Protein AF-A0A932XI19-F1 (afdb_monomer)

Solvent-accessible surface area (backbone atoms only — not comparable to full-atom values): 8420 Å² total; per-residue (Å²): 122,68,70,65,55,53,50,51,47,60,56,33,27,26,59,61,47,58,78,36,28,78,86,56,63,55,48,71,70,50,45,53,55,28,50,53,40,31,51,52,32,48,51,44,35,54,52,18,51,50,50,27,51,55,27,52,51,51,40,52,56,43,65,70,39,98,74,53,57,63,69,58,46,51,51,34,51,49,52,26,50,51,27,50,49,53,26,52,49,39,46,51,50,32,11,55,53,35,53,67,68,45,52,74,68,45,46,52,56,45,50,51,50,42,53,55,52,49,54,60,70,68,48,73,78,74,73,70,86,78,70,101,74,85,82,90,76,81,90,77,86,84,80,89,80,88,88,133

Radius of gyration: 27.94 Å; Cα contacts (8 Å, |Δi|>4): 100; chains: 1; bounding box: 64×66×66 Å

pLDDT: mean 85.01, std 17.96, range [41.88, 98.62]

Secondary structure (DSSP, 8-state):
-HHHHHHHHHHT-HHHHHTTHHHHT--HHHHHHHHHHHHHHHHHHHHHHHHHHHHHHHHHHHHTSSS--HHHHHHHHHHHHHHHHHHHHHHHHHHHHHHHHS-HHHHHHHHHHHHHHHHHHHS-------------------------

Mean predicted aligned error: 10.81 Å

Foldseek 3Di:
DVVLVVLLLVLLQLVNCLVCCVVLVPDPVLNVLSVVLNVQLVVLLVQLVVLLVVLVVVLVVQVPDPDRDPVSNVVSVVSNVVSVVSSVVSSSVSSVVSCVSGDPVSNVVSNVVSVVVVVVVPPPPPDDDPDPDDDDDDDDDDDDDDDD

Sequence (148 aa):
MGDMAMAQVAVFQPARLIDRREVLALTPDQVSRLEALAQEARQARERADTTARTQNQRLRELWNAPTPDVAQLRSLAQAAMQARQAAALASLEAAAKAKAILTPEQRGRVAGWADAARMRMQQPMRPGRPGMRRGPGMGRMPRMRPGL

Nearest PDB structures (foldseek):
  2y39-assembly1_A  TM=6.942E-01  e=1.676E-01  Cupriavidus metallidurans CH34
  2y3b-assembly1_A-2  TM=6.914E-01  e=2.960E-01  Cupriavidus metallidurans CH34
  4wwf-assembly1_A-3  TM=7.039E-01  e=2.960E-01  Cupriavidus metallidurans CH34
  2y3d-assembly1_A  TM=5.822E-01  e=1.957E-01  Cupriavidus metallidurans CH34

Structure (mmCIF, N/CA/C/O backbone):
data_AF-A0A932XI19-F1
#
_entry.id   AF-A0A932XI19-F1
#
loop_
_atom_site.group_PDB
_atom_site.id
_atom_site.type_symbol
_atom_site.label_atom_id
_atom_site.label_alt_id
_atom_site.label_comp_id
_atom_site.label_asym_id
_atom_site.label_entity_id
_atom_site.label_seq_id
_atom_site.pdbx_PDB_ins_code
_atom_site.Cartn_x
_atom_site.Cartn_y
_atom_site.Cartn_z
_atom_site.occupancy
_atom_site.B_iso_or_equiv
_atom_site.auth_seq_id
_atom_site.auth_comp_id
_atom_site.auth_asym_id
_atom_site.auth_atom_id
_atom_site.pdbx_PDB_model_num
ATOM 1 N N . MET A 1 1 ? -9.821 -19.418 -3.723 1.00 46.47 1 MET A N 1
ATOM 2 C CA . MET A 1 1 ? -9.508 -18.527 -4.870 1.00 46.47 1 MET A CA 1
ATOM 3 C C . MET A 1 1 ? -9.010 -17.130 -4.455 1.00 46.47 1 MET A C 1
ATOM 5 O O . MET A 1 1 ? -8.277 -16.543 -5.239 1.00 46.47 1 MET A O 1
ATOM 9 N N . GLY A 1 2 ? -9.315 -16.610 -3.251 1.00 53.38 2 GLY A N 1
ATOM 10 C CA . GLY A 1 2 ? -8.908 -15.257 -2.809 1.00 53.38 2 GLY A CA 1
ATOM 11 C C . GLY A 1 2 ? -7.401 -15.025 -2.592 1.00 53.38 2 GLY A C 1
ATOM 12 O O . GLY A 1 2 ? -6.882 -13.989 -3.006 1.00 53.38 2 GLY A O 1
ATOM 13 N N . ASP A 1 3 ? -6.662 -16.001 -2.052 1.00 59.94 3 ASP A N 1
ATOM 14 C CA . ASP A 1 3 ? -5.222 -15.835 -1.759 1.00 59.94 3 ASP A CA 1
ATOM 15 C C . ASP A 1 3 ? -4.363 -15.643 -3.021 1.00 59.94 3 ASP A C 1
ATOM 17 O O . ASP A 1 3 ? -3.340 -14.954 -3.015 1.00 59.94 3 ASP A O 1
ATOM 21 N N . MET A 1 4 ? -4.811 -16.200 -4.151 1.00 55.78 4 MET A N 1
ATOM 22 C CA . MET A 1 4 ? -4.098 -16.128 -5.429 1.00 55.78 4 MET A CA 1
ATOM 23 C C . MET A 1 4 ? -4.160 -14.746 -6.084 1.00 55.78 4 MET A C 1
ATOM 25 O O . MET A 1 4 ? -3.238 -14.386 -6.827 1.00 55.78 4 MET A O 1
ATOM 29 N N . ALA A 1 5 ? -5.234 -13.993 -5.834 1.00 63.72 5 ALA A N 1
ATOM 30 C CA . ALA A 1 5 ? -5.389 -12.624 -6.312 1.00 63.72 5 ALA A CA 1
ATOM 31 C C . ALA A 1 5 ? -4.497 -11.675 -5.502 1.00 63.72 5 ALA A C 1
ATOM 33 O O . ALA A 1 5 ? -3.764 -10.870 -6.074 1.00 63.72 5 ALA A O 1
ATOM 34 N N . MET A 1 6 ? -4.456 -11.854 -4.179 1.00 72.06 6 MET A N 1
ATOM 35 C CA . MET A 1 6 ? -3.638 -11.029 -3.286 1.00 72.06 6 MET A CA 1
ATOM 36 C C . MET A 1 6 ? -2.132 -11.231 -3.504 1.00 72.06 6 MET A C 1
ATOM 38 O O . MET A 1 6 ? -1.376 -10.260 -3.489 1.00 72.06 6 MET A O 1
ATOM 42 N N . ALA A 1 7 ? -1.689 -12.457 -3.801 1.00 71.06 7 ALA A N 1
ATOM 43 C CA . ALA A 1 7 ? -0.291 -12.722 -4.151 1.00 71.06 7 ALA A CA 1
ATOM 44 C C . ALA A 1 7 ? 0.150 -11.997 -5.440 1.00 71.06 7 ALA A C 1
ATOM 46 O O . ALA A 1 7 ? 1.275 -11.506 -5.519 1.00 71.06 7 ALA A O 1
ATOM 47 N N . GLN A 1 8 ? -0.739 -11.885 -6.435 1.00 75.12 8 GLN A N 1
ATOM 48 C CA . GLN A 1 8 ? -0.459 -11.118 -7.655 1.00 75.12 8 GLN A CA 1
ATOM 49 C C . GLN A 1 8 ? -0.428 -9.612 -7.389 1.00 75.12 8 GLN A C 1
ATOM 51 O O . GLN A 1 8 ? 0.451 -8.924 -7.891 1.00 75.12 8 GLN A O 1
ATOM 56 N N . VAL A 1 9 ? -1.330 -9.090 -6.559 1.00 84.25 9 VAL A N 1
ATOM 57 C CA . VAL A 1 9 ? -1.312 -7.672 -6.159 1.00 84.25 9 VAL A CA 1
ATOM 58 C C . VAL A 1 9 ? -0.009 -7.318 -5.433 1.00 84.25 9 VAL A C 1
ATOM 60 O O . VAL A 1 9 ? 0.550 -6.242 -5.641 1.00 84.25 9 VAL A O 1
ATOM 63 N N . ALA A 1 10 ? 0.520 -8.235 -4.619 1.00 87.00 10 ALA A N 1
ATOM 64 C CA . ALA A 1 10 ? 1.736 -8.007 -3.846 1.00 87.00 10 ALA A CA 1
ATOM 65 C C . ALA A 1 10 ? 2.994 -7.810 -4.713 1.00 87.00 10 ALA A C 1
ATOM 67 O O . ALA A 1 10 ? 3.858 -7.015 -4.340 1.00 87.00 10 ALA A O 1
ATOM 68 N N . VAL A 1 11 ? 3.119 -8.496 -5.857 1.00 91.94 11 VAL A N 1
ATOM 69 C CA . VAL A 1 11 ? 4.313 -8.370 -6.721 1.00 91.94 11 VAL A CA 1
ATOM 70 C C . VAL A 1 11 ? 4.346 -7.068 -7.523 1.00 91.94 11 VAL A C 1
ATOM 72 O O . VAL A 1 11 ? 5.426 -6.626 -7.901 1.00 91.94 11 VAL A O 1
ATOM 75 N N . PHE A 1 12 ? 3.193 -6.424 -7.724 1.00 96.12 12 PHE A N 1
ATOM 76 C CA . PHE A 1 12 ? 3.078 -5.133 -8.412 1.00 96.12 12 PHE A CA 1
ATOM 77 C C . PHE A 1 12 ? 3.101 -3.926 -7.461 1.00 96.12 12 PHE A C 1
ATOM 79 O O . PHE A 1 12 ? 2.846 -2.807 -7.895 1.00 96.12 12 PHE A O 1
ATOM 86 N N . GLN A 1 13 ? 3.406 -4.113 -6.173 1.00 96.56 13 GLN A N 1
ATOM 87 C CA . GLN A 1 13 ? 3.523 -2.986 -5.243 1.00 96.56 13 GLN A CA 1
ATOM 88 C C . GLN A 1 13 ? 4.639 -2.018 -5.689 1.00 96.56 13 GLN A C 1
ATOM 90 O O . GLN A 1 13 ? 5.755 -2.489 -5.931 1.00 96.56 13 GLN A O 1
ATOM 95 N N . PRO A 1 14 ? 4.393 -0.690 -5.745 1.00 97.38 14 PRO A N 1
ATOM 96 C CA . PRO A 1 14 ? 5.335 0.269 -6.330 1.00 97.38 14 PRO A CA 1
ATOM 97 C C . PRO A 1 14 ? 6.749 0.191 -5.738 1.00 97.38 14 PRO A C 1
ATOM 99 O O . PRO A 1 14 ? 7.719 0.076 -6.481 1.00 97.38 14 PRO A O 1
ATOM 102 N N . ALA A 1 15 ? 6.862 0.134 -4.405 1.00 96.38 15 ALA A N 1
ATOM 103 C CA . ALA A 1 15 ? 8.146 0.006 -3.707 1.00 96.38 15 ALA A CA 1
ATOM 104 C C . ALA A 1 15 ? 8.949 -1.226 -4.164 1.00 96.38 15 ALA A C 1
ATOM 106 O O . ALA A 1 15 ? 10.142 -1.132 -4.429 1.00 96.38 15 ALA A O 1
ATOM 107 N N . ARG A 1 16 ? 8.283 -2.372 -4.358 1.00 95.56 16 ARG A N 1
ATOM 108 C CA . ARG A 1 16 ? 8.956 -3.605 -4.799 1.00 95.56 16 ARG A CA 1
ATOM 109 C C . ARG A 1 16 ? 9.448 -3.515 -6.239 1.00 95.56 16 ARG A C 1
ATOM 111 O O . ARG A 1 16 ? 10.439 -4.154 -6.576 1.00 95.56 16 ARG A O 1
ATOM 118 N N . LEU A 1 17 ? 8.744 -2.776 -7.096 1.00 97.75 17 LEU A N 1
ATOM 119 C CA . LEU A 1 17 ? 9.171 -2.554 -8.477 1.00 97.75 17 LEU A CA 1
ATOM 120 C C . LEU A 1 17 ? 10.401 -1.643 -8.519 1.00 97.75 17 LEU A C 1
ATOM 122 O O . LEU A 1 17 ? 11.340 -1.945 -9.251 1.00 97.75 17 LEU A O 1
ATOM 126 N N . ILE A 1 18 ? 10.429 -0.596 -7.685 1.00 97.94 18 ILE A N 1
ATOM 127 C CA . ILE A 1 18 ? 11.586 0.301 -7.529 1.00 97.94 18 ILE A CA 1
ATOM 128 C C . ILE A 1 18 ? 12.818 -0.480 -7.057 1.00 97.94 18 ILE A C 1
ATOM 130 O O . ILE A 1 18 ? 13.886 -0.346 -7.653 1.00 97.94 18 ILE A O 1
ATOM 134 N N . ASP A 1 19 ? 12.667 -1.373 -6.073 1.00 96.88 19 ASP A N 1
ATOM 135 C CA . ASP A 1 19 ? 13.754 -2.248 -5.596 1.00 96.88 19 ASP A CA 1
ATOM 136 C C . ASP A 1 19 ? 14.323 -3.158 -6.701 1.00 96.88 19 ASP A C 1
ATOM 138 O O . ASP A 1 19 ? 15.423 -3.700 -6.586 1.00 96.88 19 ASP A O 1
ATOM 142 N N . ARG A 1 20 ? 13.561 -3.364 -7.782 1.00 96.44 20 ARG A N 1
ATOM 143 C CA . ARG A 1 20 ? 13.922 -4.193 -8.938 1.00 96.44 20 ARG A CA 1
ATOM 144 C C . ARG A 1 20 ? 14.152 -3.373 -10.203 1.00 96.44 20 ARG A C 1
ATOM 146 O O . ARG A 1 20 ? 14.151 -3.953 -11.289 1.00 96.44 20 ARG A O 1
ATOM 153 N N . ARG A 1 21 ? 14.382 -2.062 -10.077 1.00 96.75 21 ARG A N 1
ATOM 154 C CA . ARG A 1 21 ? 14.507 -1.143 -11.217 1.00 96.75 21 ARG A CA 1
ATOM 155 C C . ARG A 1 21 ? 15.521 -1.592 -12.265 1.00 96.75 21 ARG A C 1
ATOM 157 O O . ARG A 1 21 ? 15.196 -1.559 -13.444 1.00 96.75 21 ARG A O 1
ATOM 164 N N . GLU A 1 22 ? 16.674 -2.108 -11.842 1.00 96.81 22 GLU A N 1
ATOM 165 C CA . GLU A 1 22 ? 17.731 -2.549 -12.762 1.00 96.81 22 GLU A CA 1
ATOM 166 C C . GLU A 1 22 ? 17.305 -3.804 -13.536 1.00 96.81 22 GLU A C 1
ATOM 168 O O . GLU A 1 22 ? 17.450 -3.891 -14.750 1.00 96.81 22 GLU A O 1
ATOM 173 N N . VAL A 1 23 ? 16.683 -4.765 -12.843 1.00 95.69 23 VAL A N 1
ATOM 174 C CA . VAL A 1 23 ? 16.193 -6.023 -13.440 1.00 95.69 23 VAL A CA 1
ATOM 175 C C . VAL A 1 23 ? 15.025 -5.773 -14.396 1.00 95.69 23 VAL A C 1
ATOM 177 O O . VAL A 1 23 ? 14.842 -6.490 -15.381 1.00 95.69 23 VAL A O 1
ATOM 180 N N . LEU A 1 24 ? 14.204 -4.771 -14.096 1.00 97.19 24 LEU A N 1
ATOM 181 C CA . LEU A 1 24 ? 13.082 -4.365 -14.932 1.00 97.19 24 LEU A CA 1
ATOM 182 C C . LEU A 1 24 ? 13.481 -3.360 -16.019 1.00 97.19 24 LEU A C 1
ATOM 184 O O . LEU A 1 24 ? 12.647 -3.082 -16.883 1.00 97.19 24 LEU A O 1
ATOM 188 N N . ALA A 1 25 ? 14.720 -2.858 -15.991 1.00 97.75 25 ALA A N 1
ATOM 189 C CA . ALA A 1 25 ? 15.183 -1.737 -16.803 1.00 97.75 25 ALA A CA 1
ATOM 190 C C . ALA A 1 25 ? 14.161 -0.584 -16.787 1.00 97.75 25 ALA A C 1
ATOM 192 O O . ALA A 1 25 ? 13.684 -0.145 -17.833 1.00 97.75 25 ALA A O 1
ATOM 193 N N . LEU A 1 26 ? 13.738 -0.173 -15.584 1.00 98.19 26 LEU A N 1
ATOM 194 C CA . LEU A 1 26 ? 12.779 0.921 -15.433 1.00 98.19 26 LEU A CA 1
ATOM 195 C C . LEU A 1 26 ? 13.408 2.224 -15.916 1.00 98.19 26 LEU A C 1
ATOM 197 O O . LEU A 1 26 ? 14.536 2.549 -15.548 1.00 98.19 26 LEU A O 1
ATOM 201 N N . THR A 1 27 ? 12.661 2.991 -16.703 1.00 98.50 27 THR A N 1
ATOM 202 C CA . THR A 1 27 ? 13.106 4.330 -17.094 1.00 98.50 27 THR A CA 1
ATOM 203 C C . THR A 1 27 ? 13.054 5.285 -15.893 1.00 98.50 27 THR A C 1
ATOM 205 O O . THR A 1 27 ? 12.272 5.051 -14.963 1.00 98.50 27 THR A O 1
ATOM 208 N N . PRO A 1 28 ? 13.819 6.392 -15.904 1.00 98.31 28 PRO A N 1
ATOM 209 C CA . PRO A 1 28 ? 13.732 7.412 -14.856 1.00 98.31 28 PRO A CA 1
ATOM 210 C C . PRO A 1 28 ? 12.298 7.915 -14.628 1.00 98.31 28 PRO A C 1
ATOM 212 O O . PRO A 1 28 ? 11.856 8.034 -13.486 1.00 98.31 28 PRO A O 1
ATOM 215 N N . ASP A 1 29 ? 11.529 8.101 -15.705 1.00 98.44 29 ASP A N 1
ATOM 216 C CA . ASP A 1 29 ? 10.121 8.505 -15.630 1.00 98.44 29 ASP A CA 1
ATOM 217 C C . ASP A 1 29 ? 9.242 7.449 -14.949 1.00 98.44 29 ASP A C 1
ATOM 219 O O . ASP A 1 29 ? 8.366 7.782 -14.147 1.00 98.44 29 ASP A O 1
ATOM 223 N N . GLN A 1 30 ? 9.462 6.163 -15.249 1.00 98.56 30 GLN A N 1
ATOM 224 C CA . GLN A 1 30 ? 8.749 5.076 -14.580 1.00 98.56 30 GLN A CA 1
ATOM 225 C C . GLN A 1 30 ? 9.087 5.045 -13.088 1.00 98.56 30 GLN A C 1
ATOM 227 O O . GLN A 1 30 ? 8.175 4.919 -12.273 1.00 98.56 30 GLN A O 1
ATOM 232 N N . VAL A 1 31 ? 10.366 5.195 -12.727 1.00 98.56 31 VAL A N 1
ATOM 233 C CA . VAL A 1 31 ? 10.809 5.243 -11.325 1.00 98.56 31 VAL A CA 1
ATOM 234 C C . VAL A 1 31 ? 10.144 6.405 -10.590 1.00 98.56 31 VAL A C 1
ATOM 236 O O . VAL A 1 31 ? 9.505 6.167 -9.570 1.00 98.56 31 VAL A O 1
ATOM 239 N N . SER A 1 32 ? 10.181 7.619 -11.143 1.00 98.56 32 SER A N 1
ATOM 240 C CA . SER A 1 32 ? 9.571 8.802 -10.520 1.00 98.56 32 SER A CA 1
ATOM 241 C C . SER A 1 32 ? 8.068 8.622 -10.259 1.00 98.56 32 SER A C 1
ATOM 243 O O . SER A 1 32 ? 7.573 8.892 -9.162 1.00 98.56 32 SER A O 1
ATOM 245 N N . ARG A 1 33 ? 7.321 8.080 -11.232 1.00 98.62 33 ARG A N 1
ATOM 246 C CA . ARG A 1 33 ? 5.883 7.801 -11.059 1.00 98.62 33 ARG A CA 1
ATOM 247 C C . ARG A 1 33 ? 5.624 6.710 -10.020 1.00 98.62 33 ARG A C 1
ATOM 249 O O . ARG A 1 33 ? 4.660 6.801 -9.262 1.00 98.62 33 ARG A O 1
ATOM 256 N N . LEU A 1 34 ? 6.463 5.676 -9.975 1.00 98.56 34 LEU A N 1
ATOM 257 C CA . LEU A 1 34 ? 6.351 4.612 -8.977 1.00 98.56 34 LEU A CA 1
ATOM 258 C C . LEU A 1 34 ? 6.680 5.119 -7.568 1.00 98.56 34 LEU A C 1
ATOM 260 O O . LEU A 1 34 ? 6.026 4.691 -6.620 1.00 98.56 34 LEU A O 1
ATOM 264 N N . GLU A 1 35 ? 7.643 6.029 -7.417 1.00 98.50 35 GLU A N 1
ATOM 265 C CA . GLU A 1 35 ? 7.984 6.652 -6.132 1.00 98.50 35 GLU A CA 1
ATOM 266 C C . GLU A 1 35 ? 6.822 7.487 -5.594 1.00 98.50 35 GLU A C 1
ATOM 268 O O . GLU A 1 35 ? 6.469 7.355 -4.420 1.00 98.50 35 GLU A O 1
ATOM 273 N N . ALA A 1 36 ? 6.162 8.265 -6.458 1.00 98.31 36 ALA A N 1
ATOM 274 C CA . ALA A 1 36 ? 4.955 9.002 -6.092 1.00 98.31 36 ALA A CA 1
ATOM 275 C C . ALA A 1 36 ? 3.848 8.058 -5.584 1.00 98.31 36 ALA A C 1
ATOM 277 O O . ALA A 1 36 ? 3.320 8.255 -4.488 1.00 98.31 36 ALA A O 1
ATOM 278 N N . LEU A 1 37 ? 3.568 6.968 -6.312 1.00 98.19 37 LEU A N 1
ATOM 279 C CA . LEU A 1 37 ? 2.588 5.960 -5.882 1.00 98.19 37 LEU A CA 1
ATOM 280 C C . LEU A 1 37 ? 2.989 5.264 -4.574 1.00 98.19 37 LEU A C 1
ATOM 282 O O . LEU A 1 37 ? 2.134 4.991 -3.729 1.00 98.19 37 LEU A O 1
ATOM 286 N N . ALA A 1 38 ? 4.278 4.958 -4.392 1.00 97.56 38 ALA A N 1
ATOM 287 C CA . ALA A 1 38 ? 4.787 4.358 -3.161 1.00 97.56 38 ALA A CA 1
ATOM 288 C C . ALA A 1 38 ? 4.563 5.291 -1.967 1.00 97.56 38 ALA A C 1
ATOM 290 O O . ALA A 1 38 ? 4.125 4.843 -0.905 1.00 97.56 38 ALA A O 1
ATOM 291 N N . GLN A 1 39 ? 4.834 6.583 -2.151 1.00 97.94 39 GLN A N 1
ATOM 292 C CA . GLN A 1 39 ? 4.690 7.588 -1.110 1.00 97.94 39 GLN A CA 1
ATOM 293 C C . GLN A 1 39 ? 3.220 7.834 -0.752 1.00 97.94 39 GLN A C 1
ATOM 295 O O . GLN A 1 39 ? 2.891 7.899 0.432 1.00 97.94 39 GLN A O 1
ATOM 300 N N . GLU A 1 40 ? 2.320 7.896 -1.734 1.00 95.50 40 GLU A N 1
ATOM 301 C CA . GLU A 1 40 ? 0.872 7.988 -1.496 1.00 95.50 40 GLU A CA 1
ATOM 302 C C . GLU A 1 40 ? 0.348 6.784 -0.700 1.00 95.50 40 GLU A C 1
ATOM 304 O O . GLU A 1 40 ? -0.307 6.948 0.335 1.00 95.50 40 GLU A O 1
ATOM 309 N N . ALA A 1 41 ? 0.688 5.563 -1.130 1.00 95.06 41 ALA A N 1
ATOM 310 C CA . ALA A 1 41 ? 0.278 4.339 -0.443 1.00 95.06 41 ALA A CA 1
ATOM 311 C C . ALA A 1 41 ? 0.846 4.264 0.984 1.00 95.06 41 ALA A C 1
ATOM 313 O O . ALA A 1 41 ? 0.155 3.847 1.919 1.00 95.06 41 ALA A O 1
ATOM 314 N N . ARG A 1 42 ? 2.095 4.708 1.170 1.00 96.19 42 ARG A N 1
ATOM 315 C CA . ARG A 1 42 ? 2.736 4.800 2.482 1.00 96.19 42 ARG A CA 1
ATOM 316 C C . ARG A 1 42 ? 1.994 5.771 3.398 1.00 96.19 42 ARG A C 1
ATOM 318 O O . ARG A 1 42 ? 1.670 5.391 4.519 1.00 96.19 42 ARG A O 1
ATOM 325 N N . GLN A 1 43 ? 1.672 6.973 2.925 1.00 96.81 43 GLN A N 1
ATOM 326 C CA . GLN A 1 43 ? 0.920 7.954 3.713 1.00 96.81 43 GLN A CA 1
ATOM 327 C C . GLN A 1 43 ? -0.471 7.438 4.095 1.00 96.81 43 GLN A C 1
ATOM 329 O O . GLN A 1 43 ? -0.896 7.605 5.238 1.00 96.81 43 GLN A O 1
ATOM 334 N N . ALA A 1 44 ? -1.177 6.777 3.172 1.00 94.94 44 ALA A N 1
ATOM 335 C CA . ALA A 1 44 ? -2.474 6.169 3.464 1.00 94.94 44 ALA A CA 1
ATOM 336 C C . ALA A 1 44 ? -2.364 5.110 4.574 1.00 94.94 44 ALA A C 1
ATOM 338 O O . ALA A 1 44 ? -3.174 5.092 5.504 1.00 94.94 44 ALA A O 1
ATOM 339 N N . ARG A 1 45 ? -1.321 4.273 4.522 1.00 94.88 45 ARG A N 1
ATOM 340 C CA . ARG A 1 45 ? -1.043 3.275 5.558 1.00 94.88 45 ARG A CA 1
ATOM 341 C C . ARG A 1 45 ? -0.680 3.907 6.901 1.00 94.88 45 ARG A C 1
ATOM 343 O O . ARG A 1 45 ? -1.221 3.489 7.915 1.00 94.88 45 ARG A O 1
ATOM 350 N N . GLU A 1 46 ? 0.183 4.919 6.926 1.00 97.06 46 GLU A N 1
ATOM 351 C CA . GLU A 1 46 ? 0.583 5.611 8.161 1.00 97.06 46 GLU A CA 1
ATOM 352 C C . GLU A 1 46 ? -0.612 6.291 8.850 1.00 97.06 46 GLU A C 1
ATOM 354 O O . GLU A 1 46 ? -0.764 6.197 10.074 1.00 97.06 46 GLU A O 1
ATOM 359 N N . ARG A 1 47 ? -1.513 6.906 8.069 1.00 95.75 47 ARG A N 1
ATOM 360 C CA . ARG A 1 47 ? -2.777 7.467 8.577 1.00 95.75 47 ARG A CA 1
ATOM 361 C C . ARG A 1 47 ? -3.660 6.373 9.169 1.00 95.75 47 ARG A C 1
ATOM 363 O O . ARG A 1 47 ? -4.113 6.506 10.303 1.00 95.75 47 ARG A O 1
ATOM 370 N N . ALA A 1 48 ? -3.856 5.276 8.440 1.00 95.38 48 ALA A N 1
ATOM 371 C CA . ALA A 1 48 ? -4.658 4.154 8.909 1.00 95.38 48 ALA A CA 1
ATOM 372 C C . ALA A 1 48 ? -4.092 3.502 10.177 1.00 95.38 48 ALA A C 1
ATOM 374 O O . ALA A 1 48 ? -4.852 3.198 11.096 1.00 95.38 48 ALA A O 1
ATOM 375 N N . ASP A 1 49 ? -2.773 3.316 10.251 1.00 95.06 49 ASP A N 1
ATOM 376 C CA . ASP A 1 49 ? -2.091 2.757 11.417 1.00 95.06 49 ASP A CA 1
ATOM 377 C C . ASP A 1 49 ? -2.245 3.678 12.630 1.00 95.06 49 ASP A C 1
ATOM 379 O O . ASP A 1 49 ? -2.538 3.202 13.727 1.00 95.06 49 ASP A O 1
ATOM 383 N N . THR A 1 50 ? -2.114 4.992 12.435 1.00 96.69 50 THR A N 1
ATOM 384 C CA . THR A 1 50 ? -2.353 5.989 13.487 1.00 96.69 50 THR A CA 1
ATOM 385 C C . THR A 1 50 ? -3.787 5.907 13.997 1.00 96.69 50 THR A C 1
ATOM 387 O O . THR A 1 50 ? -4.001 5.698 15.191 1.00 96.69 50 THR A O 1
ATOM 390 N N . THR A 1 51 ? -4.775 5.973 13.098 1.00 94.06 51 THR A N 1
ATOM 391 C CA . THR A 1 51 ? -6.190 5.863 13.468 1.00 94.06 51 THR A CA 1
ATOM 392 C C . THR A 1 51 ? -6.471 4.548 14.187 1.00 94.06 51 THR A C 1
ATOM 394 O O . THR A 1 51 ? -7.038 4.556 15.277 1.00 94.06 51 THR A O 1
ATOM 397 N N . ALA A 1 52 ? -6.036 3.414 13.637 1.00 92.56 52 ALA A N 1
ATOM 398 C CA . ALA A 1 52 ? -6.272 2.108 14.236 1.00 92.56 52 ALA A CA 1
ATOM 399 C C . ALA A 1 52 ? -5.619 1.984 15.620 1.00 92.56 52 ALA A C 1
ATOM 401 O O . ALA A 1 52 ? -6.227 1.401 16.515 1.00 92.56 52 ALA A O 1
ATOM 402 N N . ARG A 1 53 ? -4.413 2.526 15.835 1.00 94.69 53 ARG A N 1
ATOM 403 C CA . ARG A 1 53 ? -3.771 2.553 17.162 1.00 94.69 53 ARG A CA 1
ATOM 404 C C . ARG A 1 53 ? -4.601 3.354 18.161 1.00 94.69 53 ARG A C 1
ATOM 406 O O . ARG A 1 53 ? -4.918 2.819 19.220 1.00 94.69 53 ARG A O 1
ATOM 413 N N . THR A 1 54 ? -5.014 4.570 17.801 1.00 96.19 54 THR A N 1
ATOM 414 C CA . THR A 1 54 ? -5.849 5.424 18.660 1.00 96.19 54 THR A CA 1
ATOM 415 C C . THR A 1 54 ? -7.172 4.750 19.016 1.00 96.19 54 THR A C 1
ATOM 417 O O . THR A 1 54 ? -7.534 4.696 20.190 1.00 96.19 54 THR A O 1
ATOM 420 N N . GLN A 1 55 ? -7.883 4.186 18.035 1.00 94.69 55 GLN A N 1
ATOM 421 C CA . GLN A 1 55 ? -9.162 3.527 18.307 1.00 94.69 55 GLN A CA 1
ATOM 422 C C . GLN A 1 55 ? -8.989 2.247 19.134 1.00 94.69 55 GLN A C 1
ATOM 424 O O . GLN A 1 55 ? -9.779 1.996 20.036 1.00 94.69 55 GLN A O 1
ATOM 429 N N . ASN A 1 56 ? -7.933 1.460 18.893 1.00 93.00 56 ASN A N 1
ATOM 430 C CA . ASN A 1 56 ? -7.648 0.266 19.695 1.00 93.00 56 ASN A CA 1
ATOM 431 C C . ASN A 1 56 ? -7.273 0.600 21.141 1.00 93.00 56 ASN A C 1
ATOM 433 O O . ASN A 1 56 ? -7.605 -0.165 22.042 1.00 93.00 56 ASN A O 1
ATOM 437 N N . GLN A 1 57 ? -6.592 1.721 21.377 1.00 96.44 57 GLN A N 1
ATOM 438 C CA . GLN A 1 57 ? -6.325 2.185 22.734 1.00 96.44 57 GLN A CA 1
ATOM 439 C C . GLN A 1 57 ? -7.633 2.528 23.461 1.00 96.44 57 GLN A C 1
ATOM 441 O O . GLN A 1 57 ? -7.882 1.990 24.536 1.00 96.44 57 GLN A O 1
ATOM 446 N N . ARG A 1 58 ? -8.515 3.310 22.828 1.00 95.69 58 ARG A N 1
ATOM 447 C CA . ARG A 1 58 ? -9.834 3.652 23.387 1.00 95.69 58 ARG A CA 1
ATOM 448 C C . ARG A 1 58 ? -10.724 2.428 23.602 1.00 95.69 58 ARG A C 1
ATOM 450 O O . ARG A 1 58 ? -11.426 2.347 24.601 1.00 95.69 58 ARG A O 1
ATOM 457 N N . LEU A 1 59 ? -10.666 1.447 22.697 1.00 95.94 59 LEU A N 1
ATOM 458 C CA . LEU A 1 59 ? -11.357 0.165 22.864 1.00 95.94 59 LEU A CA 1
ATOM 459 C C . LEU A 1 59 ? -10.907 -0.550 24.138 1.00 95.94 59 LEU A C 1
ATOM 461 O O . LEU A 1 59 ? -11.749 -1.050 24.874 1.00 95.94 59 LEU A O 1
ATOM 465 N N . ARG A 1 60 ? -9.595 -0.592 24.405 1.00 95.31 60 ARG A N 1
ATOM 466 C CA . ARG A 1 60 ? -9.049 -1.217 25.620 1.00 95.31 60 ARG A CA 1
ATOM 467 C C . ARG A 1 60 ? -9.491 -0.479 26.879 1.00 95.31 60 ARG A C 1
ATOM 469 O O . ARG A 1 60 ? -9.863 -1.127 27.847 1.00 95.31 60 ARG A O 1
ATOM 476 N N . GLU A 1 61 ? -9.463 0.851 26.860 1.00 95.56 61 GLU A N 1
ATOM 477 C CA . GLU A 1 61 ? -9.923 1.683 27.980 1.00 95.56 61 GLU A CA 1
ATOM 478 C C . GLU A 1 61 ? -11.400 1.418 28.293 1.00 95.56 61 GLU A C 1
ATOM 480 O O . GLU A 1 61 ? -11.748 1.123 29.434 1.00 95.56 61 GLU A O 1
ATOM 485 N N . LEU A 1 62 ? -12.254 1.430 27.267 1.00 96.31 62 LEU A N 1
ATOM 486 C CA . LEU A 1 62 ? -13.690 1.222 27.421 1.00 96.31 62 LEU A CA 1
ATOM 487 C C . LEU A 1 62 ? -14.047 -0.212 27.829 1.00 96.31 62 LEU A C 1
ATOM 489 O O . LEU A 1 62 ? -14.968 -0.424 28.612 1.00 96.31 62 LEU A O 1
ATOM 493 N N . TRP A 1 63 ? -13.307 -1.196 27.318 1.00 95.88 63 TRP A N 1
ATOM 494 C CA . TRP A 1 63 ? -13.469 -2.599 27.692 1.00 95.88 63 TRP A CA 1
ATOM 495 C C . TRP A 1 63 ? -13.171 -2.850 29.175 1.00 95.88 63 TRP A C 1
ATOM 497 O O . TRP A 1 63 ? -13.816 -3.687 29.797 1.00 95.88 63 TRP A O 1
ATOM 507 N N . ASN A 1 64 ? -12.214 -2.114 29.745 1.00 96.56 64 ASN A N 1
ATOM 508 C CA . ASN A 1 64 ? -11.811 -2.252 31.145 1.00 96.56 64 ASN A CA 1
ATOM 509 C C . ASN A 1 64 ? -12.704 -1.464 32.121 1.00 96.56 64 ASN A C 1
ATOM 511 O O . ASN A 1 64 ? -12.460 -1.496 33.328 1.00 96.56 64 ASN A O 1
ATOM 515 N N . ALA A 1 65 ? -13.714 -0.739 31.631 1.00 96.12 65 ALA A N 1
ATOM 516 C CA . ALA A 1 65 ? -14.662 -0.040 32.488 1.00 96.12 65 ALA A CA 1
ATOM 517 C C . ALA A 1 65 ? -15.567 -1.039 33.245 1.00 96.12 65 ALA A C 1
ATOM 519 O O . ALA A 1 65 ? -15.918 -2.080 32.689 1.00 96.12 65 ALA A O 1
ATOM 520 N N . PRO A 1 66 ? -16.030 -0.720 34.474 1.00 96.56 66 PRO A N 1
ATOM 521 C CA . PRO A 1 66 ? -16.946 -1.585 35.230 1.00 96.56 66 PRO A CA 1
ATOM 522 C C . PRO A 1 66 ? -18.254 -1.902 34.493 1.00 96.56 66 PRO A C 1
ATOM 524 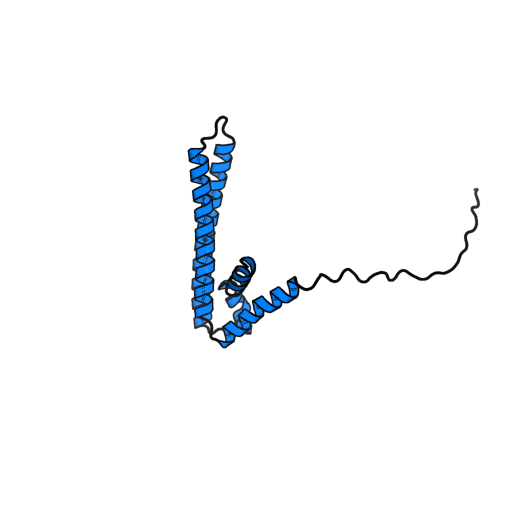O O . PRO A 1 66 ? -18.893 -2.921 34.743 1.00 96.56 66 PRO A O 1
ATOM 527 N N . THR A 1 67 ? -18.675 -1.017 33.591 1.00 96.75 67 THR A N 1
ATOM 528 C CA . THR A 1 67 ? -19.834 -1.218 32.718 1.00 96.75 67 THR A CA 1
ATOM 529 C C . THR A 1 67 ? -19.495 -0.677 31.328 1.00 96.75 67 THR A C 1
ATOM 531 O O . THR A 1 67 ? -19.635 0.524 31.092 1.00 96.75 67 THR A O 1
ATOM 534 N N . PRO A 1 68 ? -18.984 -1.520 30.415 1.00 95.44 68 PRO A N 1
ATOM 535 C CA . PRO A 1 68 ? -18.582 -1.076 29.085 1.00 95.44 68 PRO A CA 1
ATOM 536 C C . PRO A 1 68 ? -19.770 -0.570 28.257 1.00 95.44 68 PRO A C 1
ATOM 538 O O . PRO A 1 68 ? -20.789 -1.252 28.131 1.00 95.44 68 PRO A O 1
ATOM 541 N N . ASP A 1 69 ? -19.622 0.598 27.630 1.00 96.88 69 ASP A N 1
ATOM 542 C CA . ASP A 1 69 ? -20.604 1.112 26.670 1.00 96.88 69 ASP A CA 1
ATOM 543 C C . ASP A 1 69 ? -20.473 0.358 25.335 1.00 96.88 69 ASP A C 1
ATOM 545 O O . ASP A 1 69 ? -19.556 0.575 24.536 1.00 96.88 69 ASP A O 1
ATOM 549 N N . VAL A 1 70 ? -21.415 -0.548 25.073 1.00 96.12 70 VAL A N 1
ATOM 550 C CA . VAL A 1 70 ? -21.423 -1.390 23.867 1.00 96.12 70 VAL A CA 1
ATOM 551 C C . VAL A 1 70 ? -21.552 -0.565 22.579 1.00 96.12 70 VAL A C 1
ATOM 553 O O . VAL A 1 70 ? -20.978 -0.939 21.550 1.00 96.12 70 VAL A O 1
ATOM 556 N N . ALA A 1 71 ? -22.273 0.561 22.603 1.00 96.88 71 ALA A N 1
ATOM 557 C CA . ALA A 1 71 ? -22.445 1.405 21.423 1.00 96.88 71 ALA A CA 1
ATOM 558 C C . ALA A 1 71 ? -21.127 2.100 21.055 1.00 96.88 71 ALA A C 1
ATOM 560 O O . ALA A 1 71 ? -20.726 2.100 19.885 1.00 96.88 71 ALA A O 1
ATOM 561 N N . GLN A 1 72 ? -20.406 2.608 22.056 1.00 96.62 72 GLN A N 1
ATOM 562 C CA . GLN A 1 72 ? -19.079 3.185 21.851 1.00 96.62 72 GLN A CA 1
ATOM 563 C C . GLN A 1 72 ? -18.051 2.133 21.416 1.00 96.62 72 GLN A C 1
ATOM 565 O O . GLN A 1 72 ? -17.302 2.384 20.470 1.00 96.62 72 GLN A O 1
ATOM 570 N N . LEU A 1 73 ? -18.054 0.932 22.013 1.00 96.88 73 LEU A N 1
ATOM 571 C CA . LEU A 1 73 ? -17.183 -0.170 21.579 1.00 96.88 73 LEU A CA 1
ATOM 572 C C . LEU A 1 73 ? -17.386 -0.487 20.090 1.00 96.88 73 LEU A C 1
ATOM 574 O O . LEU A 1 73 ? -16.419 -0.589 19.333 1.00 96.88 73 LEU A O 1
ATOM 578 N N . ARG A 1 74 ? -18.644 -0.589 19.639 1.00 97.12 74 ARG A N 1
ATOM 579 C CA . ARG A 1 74 ? -18.961 -0.825 18.223 1.00 97.12 74 ARG A CA 1
ATOM 580 C C . ARG A 1 74 ? -18.414 0.289 17.329 1.00 97.12 74 ARG A C 1
ATOM 582 O O . ARG A 1 74 ? -17.791 -0.019 16.314 1.00 97.12 74 ARG A O 1
ATOM 589 N N . SER A 1 75 ? -18.629 1.550 17.699 1.00 96.81 75 SER A N 1
ATOM 590 C CA . SER A 1 75 ? -18.172 2.707 16.917 1.00 96.81 75 SER A CA 1
ATOM 591 C C . SER A 1 75 ? -16.646 2.723 16.751 1.00 96.81 75 SER A C 1
ATOM 593 O O . SER A 1 75 ? -16.132 2.805 15.632 1.00 96.81 75 SER A O 1
ATOM 595 N N . LEU A 1 76 ? -15.904 2.533 17.846 1.00 96.19 76 LEU A N 1
ATOM 596 C CA . LEU A 1 76 ? -14.438 2.501 17.826 1.00 96.19 76 LEU A CA 1
ATOM 597 C C . LEU A 1 76 ? -13.903 1.331 16.983 1.00 96.19 76 LEU A C 1
ATOM 599 O O . LEU A 1 76 ? -12.973 1.504 16.190 1.00 96.19 76 LEU A O 1
ATOM 603 N N . ALA A 1 77 ? -14.512 0.148 17.111 1.00 94.25 77 ALA A N 1
ATOM 604 C CA . ALA A 1 77 ? -14.146 -1.021 16.315 1.00 94.25 77 ALA A CA 1
ATOM 605 C C . ALA A 1 77 ? -14.394 -0.792 14.818 1.00 94.25 77 ALA A C 1
ATOM 607 O O . ALA A 1 77 ? -13.533 -1.110 13.995 1.00 94.25 77 ALA A O 1
ATOM 608 N N . GLN A 1 78 ? -15.532 -0.197 14.452 1.00 96.50 78 GLN A N 1
ATOM 609 C CA . GLN A 1 78 ? -15.845 0.145 13.063 1.00 96.50 78 GLN A CA 1
ATOM 610 C C . GLN A 1 78 ? -14.842 1.142 12.485 1.00 96.50 78 GLN A C 1
ATOM 612 O O . GLN A 1 78 ? -14.317 0.900 11.399 1.00 96.50 78 GLN A O 1
ATOM 617 N N . ALA A 1 79 ? -14.499 2.197 13.224 1.00 94.94 79 ALA A N 1
ATOM 618 C CA . ALA A 1 79 ? -13.500 3.170 12.790 1.00 94.94 79 ALA A CA 1
ATOM 619 C C . ALA A 1 79 ? -12.117 2.523 12.571 1.00 94.94 79 ALA A C 1
ATOM 621 O O . ALA A 1 79 ? -11.446 2.799 11.574 1.00 94.94 79 ALA A O 1
ATOM 622 N N . ALA A 1 80 ? -11.699 1.607 13.454 1.00 93.19 80 ALA A N 1
ATOM 623 C CA . ALA A 1 80 ? -10.450 0.863 13.285 1.00 93.19 80 ALA A CA 1
ATOM 624 C C . ALA A 1 80 ? -10.468 -0.045 12.039 1.00 93.19 80 ALA A C 1
ATOM 626 O O . ALA A 1 80 ? -9.474 -0.123 11.313 1.00 93.19 80 ALA A O 1
ATOM 627 N N . MET A 1 81 ? -11.588 -0.728 11.778 1.00 94.31 81 MET A N 1
ATOM 628 C CA . MET A 1 81 ? -11.755 -1.577 10.593 1.00 94.31 81 MET A CA 1
ATOM 629 C C . MET A 1 81 ? -11.763 -0.758 9.298 1.00 94.31 81 MET A C 1
ATOM 631 O O . MET A 1 81 ? -11.056 -1.114 8.356 1.00 94.31 81 MET A O 1
ATOM 635 N N . GLN A 1 82 ? -12.488 0.363 9.266 1.00 95.94 82 GLN A N 1
ATOM 636 C CA . GLN A 1 82 ? -12.547 1.266 8.113 1.00 95.94 82 GLN A CA 1
ATOM 637 C C . GLN A 1 82 ? -11.171 1.845 7.773 1.00 95.94 82 GLN A C 1
ATOM 639 O O . GLN A 1 82 ? -10.788 1.866 6.606 1.00 95.94 82 GLN A O 1
ATOM 644 N N . ALA A 1 83 ? -10.387 2.237 8.782 1.00 94.25 83 ALA A N 1
ATOM 645 C CA . ALA A 1 83 ? -9.020 2.707 8.575 1.00 94.25 83 ALA A CA 1
ATOM 646 C C . ALA A 1 83 ? -8.153 1.639 7.884 1.00 94.25 83 ALA A C 1
ATOM 648 O O . ALA A 1 83 ? -7.483 1.916 6.888 1.00 94.25 83 ALA A O 1
ATOM 649 N N . ARG A 1 84 ? -8.210 0.389 8.360 1.00 91.69 84 ARG A N 1
ATOM 650 C CA . ARG A 1 84 ? -7.474 -0.730 7.746 1.00 91.69 84 ARG A CA 1
ATOM 651 C C . ARG A 1 84 ? -7.950 -1.031 6.327 1.00 91.69 84 ARG A C 1
ATOM 653 O O . ARG A 1 84 ? -7.121 -1.285 5.455 1.00 91.69 84 ARG A O 1
ATOM 660 N N . GLN A 1 85 ? -9.259 -0.979 6.087 1.00 94.44 85 GLN A N 1
ATOM 661 C CA . GLN A 1 85 ? -9.833 -1.152 4.755 1.00 94.44 85 GLN A CA 1
ATOM 662 C C . GLN A 1 85 ? -9.337 -0.067 3.794 1.00 94.44 85 GLN A C 1
ATOM 664 O O . GLN A 1 85 ? -8.910 -0.394 2.690 1.00 94.44 85 GLN A O 1
ATO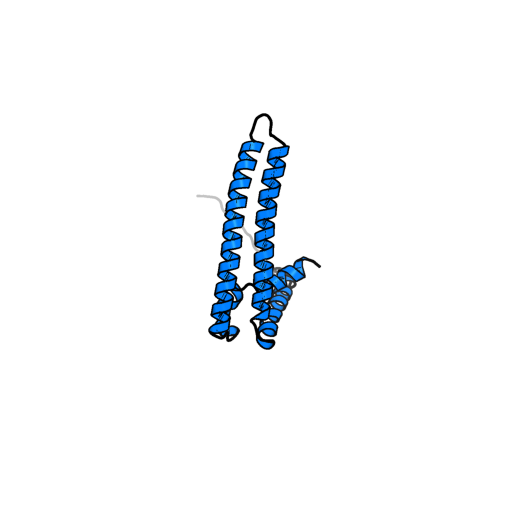M 669 N N . ALA A 1 86 ? -9.324 1.199 4.218 1.00 91.75 86 ALA A N 1
ATOM 670 C CA . ALA A 1 86 ? -8.823 2.305 3.406 1.00 91.75 86 ALA A CA 1
ATOM 671 C C . ALA A 1 86 ? -7.348 2.107 3.012 1.00 91.75 86 ALA A C 1
ATOM 673 O O . ALA A 1 86 ? -6.991 2.296 1.852 1.00 91.75 86 ALA A O 1
ATOM 674 N N . ALA A 1 87 ? -6.499 1.643 3.937 1.00 93.38 87 ALA A N 1
ATOM 675 C CA . ALA A 1 87 ? -5.107 1.317 3.618 1.00 93.38 87 ALA A CA 1
ATOM 676 C C . ALA A 1 87 ? -4.972 0.139 2.640 1.00 93.38 87 ALA A C 1
ATOM 678 O O . ALA A 1 87 ? -4.143 0.186 1.730 1.00 93.38 87 ALA A O 1
ATOM 679 N N . ALA A 1 88 ? -5.782 -0.911 2.804 1.00 92.56 88 ALA A N 1
ATOM 680 C CA . ALA A 1 88 ? -5.781 -2.051 1.890 1.00 92.56 88 ALA A CA 1
ATOM 681 C C . ALA A 1 88 ? -6.206 -1.639 0.469 1.00 92.56 88 ALA A C 1
ATOM 683 O O . ALA A 1 88 ? -5.563 -2.041 -0.501 1.00 92.56 88 ALA A O 1
ATOM 684 N N . LEU A 1 89 ? -7.235 -0.794 0.351 1.00 94.00 89 LEU A N 1
ATOM 685 C CA . LEU A 1 89 ? -7.686 -0.239 -0.926 1.00 94.00 89 LEU A CA 1
ATOM 686 C C . LEU A 1 89 ? -6.609 0.638 -1.571 1.00 94.00 89 LEU A C 1
ATOM 688 O O . LEU A 1 89 ? -6.275 0.414 -2.730 1.00 94.00 89 LEU A O 1
ATOM 692 N N . ALA A 1 90 ? -5.983 1.545 -0.816 1.00 94.38 90 ALA A N 1
ATOM 693 C CA . ALA A 1 90 ? -4.893 2.377 -1.330 1.00 94.38 90 ALA A CA 1
ATOM 694 C C . ALA A 1 90 ? -3.717 1.534 -1.858 1.00 94.38 90 ALA A C 1
ATOM 696 O O . ALA A 1 90 ? -3.156 1.825 -2.913 1.00 94.38 90 ALA A O 1
ATOM 697 N N . SER A 1 91 ? -3.365 0.446 -1.164 1.00 93.62 91 SER A N 1
ATOM 698 C CA . SER A 1 91 ? -2.321 -0.481 -1.618 1.00 93.62 91 SER A CA 1
ATOM 699 C C . SER A 1 91 ? -2.719 -1.255 -2.882 1.00 93.62 91 SER A C 1
ATOM 701 O O . SER A 1 91 ? -1.872 -1.489 -3.750 1.00 93.62 91 SER A O 1
ATOM 703 N N . LEU A 1 92 ? -3.993 -1.639 -3.015 1.00 95.19 92 LEU A N 1
ATOM 704 C CA . LEU A 1 92 ? -4.520 -2.289 -4.217 1.00 95.19 92 LEU A CA 1
ATOM 705 C C . LEU A 1 92 ? -4.506 -1.335 -5.419 1.00 95.19 92 LEU A C 1
ATOM 707 O O . LEU A 1 92 ? -4.025 -1.699 -6.493 1.00 95.19 92 LEU A O 1
ATOM 711 N N . GLU A 1 93 ? -4.987 -0.108 -5.231 1.00 96.38 93 GLU A N 1
ATOM 712 C CA . GLU A 1 93 ? -4.993 0.935 -6.258 1.00 96.38 93 GLU A CA 1
ATOM 713 C C . GLU A 1 93 ? -3.578 1.294 -6.708 1.00 96.38 93 GLU A C 1
ATOM 715 O O . GLU A 1 93 ? -3.315 1.384 -7.909 1.00 96.38 93 GLU A O 1
ATOM 720 N N . ALA A 1 94 ? -2.646 1.447 -5.763 1.00 97.00 94 ALA A N 1
ATOM 721 C CA . ALA A 1 94 ? -1.250 1.728 -6.070 1.00 97.00 94 ALA A CA 1
ATOM 722 C C . ALA A 1 94 ? -0.622 0.608 -6.911 1.00 97.00 94 ALA A C 1
ATOM 724 O O . ALA A 1 94 ? 0.057 0.896 -7.894 1.00 97.00 94 ALA A O 1
ATOM 725 N N . ALA A 1 95 ? -0.895 -0.662 -6.593 1.00 96.75 95 ALA A N 1
ATOM 726 C CA . ALA A 1 95 ? -0.428 -1.789 -7.400 1.00 96.75 95 ALA A CA 1
ATOM 727 C C . ALA A 1 95 ? -1.057 -1.820 -8.802 1.00 96.75 95 ALA A C 1
ATOM 729 O O . ALA A 1 95 ? -0.368 -2.108 -9.783 1.00 96.75 95 ALA A O 1
ATOM 730 N N . ALA A 1 96 ? -2.349 -1.503 -8.925 1.00 96.88 96 ALA A N 1
ATOM 731 C CA . ALA A 1 96 ? -3.023 -1.432 -10.219 1.00 96.88 96 ALA A CA 1
ATOM 732 C C . ALA A 1 96 ? -2.431 -0.320 -11.106 1.00 96.88 96 ALA A C 1
ATOM 734 O O . ALA A 1 96 ? -2.090 -0.570 -12.265 1.00 96.88 96 ALA A O 1
ATOM 735 N N . LYS A 1 97 ? -2.232 0.880 -10.545 1.00 98.25 97 LYS A N 1
ATOM 736 C CA . LYS A 1 97 ? -1.583 2.012 -11.226 1.00 98.25 97 LYS A CA 1
ATOM 737 C C . LYS A 1 97 ? -0.131 1.690 -11.591 1.00 98.25 97 LYS A C 1
ATOM 739 O O . LYS A 1 97 ? 0.286 1.932 -12.719 1.00 98.25 97 LYS A O 1
ATOM 744 N N . ALA A 1 98 ? 0.618 1.068 -10.683 1.00 98.06 98 ALA A N 1
ATOM 745 C CA . ALA A 1 98 ? 1.991 0.642 -10.933 1.00 98.06 98 ALA A CA 1
ATOM 746 C C . ALA A 1 98 ? 2.087 -0.375 -12.076 1.00 98.06 98 ALA A C 1
ATOM 748 O O . ALA A 1 98 ? 2.918 -0.225 -12.969 1.00 98.06 98 ALA A O 1
ATOM 749 N N . LYS A 1 99 ? 1.187 -1.365 -12.117 1.00 97.44 99 LYS A N 1
ATOM 750 C CA . LYS A 1 99 ? 1.096 -2.310 -13.238 1.00 97.44 99 LYS A CA 1
ATOM 751 C C . LYS A 1 99 ? 0.851 -1.596 -14.573 1.00 97.44 99 LYS A C 1
ATOM 753 O O . LYS A 1 99 ? 1.401 -2.029 -15.584 1.00 97.44 99 LYS A O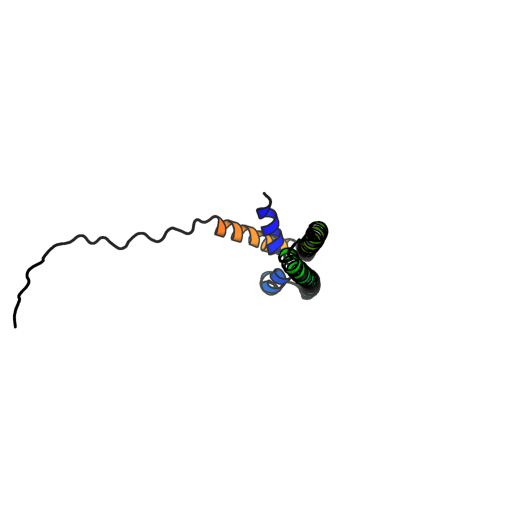 1
ATOM 758 N N . ALA A 1 100 ? 0.062 -0.521 -14.590 1.00 97.94 100 ALA A N 1
ATOM 759 C CA . ALA A 1 100 ? -0.213 0.258 -15.799 1.00 97.94 100 ALA A CA 1
ATOM 760 C C . ALA A 1 100 ? 0.990 1.090 -16.291 1.00 97.94 100 ALA A C 1
ATOM 762 O O . ALA A 1 100 ? 1.086 1.347 -17.487 1.00 97.94 100 ALA A O 1
ATOM 763 N N . ILE A 1 101 ? 1.920 1.467 -15.405 1.00 98.38 101 ILE A N 1
ATOM 764 C CA . ILE A 1 101 ? 3.160 2.192 -15.758 1.00 98.38 101 ILE A CA 1
ATOM 765 C C . ILE A 1 101 ? 4.155 1.296 -16.517 1.00 98.38 101 ILE A C 1
ATOM 767 O O . ILE A 1 101 ? 4.953 1.784 -17.319 1.00 98.38 101 ILE A O 1
ATOM 771 N N . LEU A 1 102 ? 4.127 -0.011 -16.257 1.00 98.06 102 LEU A N 1
ATOM 772 C CA . LEU A 1 102 ? 5.046 -0.977 -16.856 1.00 98.06 102 LEU A CA 1
ATOM 773 C C . LEU A 1 102 ? 4.686 -1.297 -18.313 1.00 98.06 102 LEU A C 1
ATOM 775 O O . LEU A 1 102 ? 3.507 -1.385 -18.664 1.00 98.06 102 LEU A O 1
ATOM 779 N N . THR A 1 103 ? 5.694 -1.587 -19.138 1.00 98.19 103 THR A N 1
ATOM 780 C CA . THR A 1 103 ? 5.492 -2.137 -20.490 1.00 98.19 103 THR A CA 1
ATOM 781 C C . THR A 1 103 ? 4.953 -3.577 -20.433 1.00 98.19 103 THR A C 1
ATOM 783 O O . THR A 1 103 ? 5.040 -4.230 -19.383 1.00 98.19 103 THR A O 1
ATOM 786 N N . PRO A 1 104 ? 4.397 -4.125 -21.533 1.00 97.62 104 PRO A N 1
ATOM 787 C CA . PRO A 1 104 ? 3.977 -5.527 -21.584 1.00 97.62 104 PRO A CA 1
ATOM 788 C C . PRO A 1 104 ? 5.079 -6.513 -21.164 1.00 97.62 104 PRO A C 1
ATOM 790 O O . PRO A 1 104 ? 4.815 -7.430 -20.386 1.00 97.62 104 PRO A O 1
ATOM 793 N N . GLU A 1 105 ? 6.317 -6.287 -21.600 1.00 96.62 105 GLU A N 1
ATOM 794 C CA . GLU A 1 105 ? 7.472 -7.143 -21.309 1.00 96.62 105 GLU A CA 1
ATOM 795 C C . GLU A 1 105 ? 7.831 -7.088 -19.822 1.00 96.62 105 GLU A C 1
ATOM 797 O O . GLU A 1 105 ? 8.033 -8.121 -19.180 1.00 96.62 105 GLU A O 1
ATOM 802 N N . GLN A 1 106 ? 7.857 -5.883 -19.242 1.00 97.69 106 GLN A N 1
ATOM 803 C CA . GLN A 1 106 ? 8.087 -5.691 -17.810 1.00 97.69 106 GLN A CA 1
ATOM 804 C C . GLN A 1 106 ? 6.991 -6.375 -16.981 1.00 97.69 106 GLN A C 1
ATOM 806 O O . GLN A 1 106 ? 7.301 -7.096 -16.031 1.00 97.69 106 GLN A O 1
ATOM 811 N N . ARG A 1 107 ? 5.713 -6.228 -17.368 1.00 96.56 107 ARG A N 1
ATOM 812 C CA . ARG A 1 107 ? 4.594 -6.922 -16.707 1.00 96.56 107 ARG A CA 1
ATOM 813 C C . ARG A 1 107 ? 4.741 -8.440 -16.768 1.00 96.56 107 ARG A C 1
ATOM 815 O O . ARG A 1 107 ? 4.462 -9.098 -15.768 1.00 96.56 107 ARG A O 1
ATOM 822 N N . GLY A 1 108 ? 5.194 -8.983 -17.899 1.00 94.19 108 GLY A N 1
ATOM 823 C CA . GLY A 1 108 ? 5.470 -10.413 -18.054 1.00 94.19 108 GLY A CA 1
ATOM 824 C C . GLY A 1 108 ? 6.527 -10.912 -17.065 1.00 94.19 108 GLY A C 1
ATOM 825 O O . GLY A 1 108 ? 6.309 -11.912 -16.381 1.00 94.19 108 GLY A O 1
ATOM 826 N N . ARG A 1 109 ? 7.632 -10.170 -16.900 1.00 94.62 109 ARG A N 1
ATOM 827 C CA . ARG A 1 109 ? 8.675 -10.504 -15.911 1.00 94.62 109 ARG A CA 1
ATOM 828 C C . ARG A 1 109 ? 8.136 -10.488 -14.479 1.00 94.62 109 ARG A C 1
ATOM 830 O O . ARG A 1 109 ? 8.382 -11.430 -13.728 1.00 94.62 109 ARG A O 1
ATOM 837 N N . VAL A 1 110 ? 7.372 -9.456 -14.112 1.00 94.19 110 VAL A N 1
ATOM 838 C CA . VAL A 1 110 ? 6.783 -9.336 -12.765 1.00 94.19 110 VAL A CA 1
ATOM 839 C C . VAL A 1 110 ? 5.747 -10.433 -12.496 1.00 94.19 110 VAL A C 1
ATOM 841 O O . VAL A 1 110 ? 5.680 -10.942 -11.380 1.00 94.19 110 VAL A O 1
ATOM 844 N N . ALA A 1 111 ? 4.965 -10.844 -13.498 1.00 88.94 111 ALA A N 1
ATOM 845 C CA . ALA A 1 111 ? 4.018 -11.952 -13.359 1.00 88.94 111 ALA A CA 1
ATOM 846 C C . ALA A 1 111 ? 4.735 -13.288 -13.086 1.00 88.94 111 ALA A C 1
ATOM 848 O O . ALA A 1 111 ? 4.353 -14.001 -12.157 1.00 88.94 111 ALA A O 1
ATOM 849 N N . GLY A 1 112 ? 5.846 -13.557 -13.788 1.00 87.38 112 GLY A N 1
ATOM 850 C CA . GLY A 1 112 ? 6.720 -14.706 -13.503 1.00 87.38 112 GLY A CA 1
ATOM 851 C C . GLY A 1 112 ? 7.269 -14.710 -12.066 1.00 87.38 112 GLY A C 1
ATOM 852 O O . GLY A 1 112 ? 7.428 -15.770 -11.464 1.00 87.38 112 GLY A O 1
ATOM 853 N N . TRP A 1 113 ? 7.442 -13.514 -11.488 1.00 87.81 113 TRP A N 1
ATOM 854 C CA . TRP A 1 113 ? 7.473 -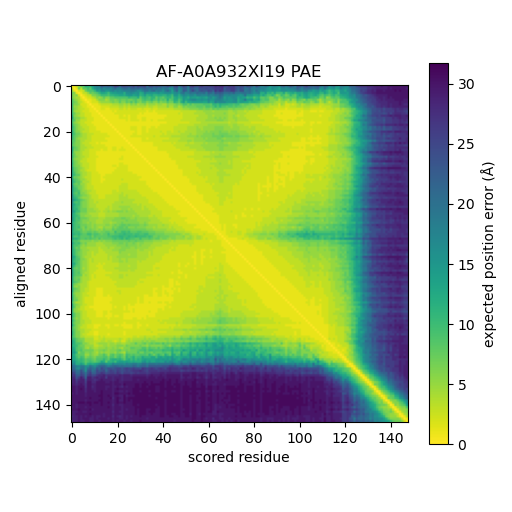13.191 -10.050 1.00 87.81 113 TRP A CA 1
ATOM 855 C C . TRP A 1 113 ? 6.600 -14.084 -9.167 1.00 87.81 113 TRP A C 1
ATOM 857 O O . TRP A 1 113 ? 7.053 -14.851 -8.308 1.00 87.81 113 TRP A O 1
ATOM 867 N N . ALA A 1 114 ? 5.299 -13.909 -9.378 1.00 79.31 114 ALA A N 1
ATOM 868 C CA . ALA A 1 114 ? 4.250 -14.525 -8.586 1.00 79.31 114 ALA A CA 1
ATOM 869 C C . ALA A 1 114 ? 4.194 -16.037 -8.820 1.00 79.31 114 ALA A C 1
ATOM 871 O O . ALA A 1 114 ? 4.003 -16.794 -7.868 1.00 79.31 114 ALA A O 1
ATOM 872 N N . ASP A 1 115 ? 4.418 -16.486 -10.053 1.00 80.62 115 ASP A N 1
ATOM 873 C CA . ASP A 1 115 ? 4.392 -17.910 -10.386 1.00 80.62 115 ASP A CA 1
ATOM 874 C C . ASP A 1 115 ? 5.582 -18.665 -9.785 1.00 80.62 115 ASP A C 1
ATOM 876 O O . ASP A 1 115 ? 5.402 -19.730 -9.191 1.00 80.62 115 ASP A O 1
ATOM 880 N N . ALA A 1 116 ? 6.782 -18.078 -9.804 1.00 80.56 116 ALA A N 1
ATOM 881 C CA . ALA A 1 116 ? 7.950 -18.650 -9.136 1.00 80.56 116 ALA A CA 1
ATOM 882 C C . ALA A 1 116 ? 7.761 -18.728 -7.610 1.00 80.56 116 ALA A C 1
ATOM 884 O O . ALA A 1 116 ? 8.134 -19.722 -6.979 1.00 80.56 116 ALA A O 1
ATOM 885 N N . ALA A 1 117 ? 7.148 -17.703 -7.005 1.00 77.12 117 ALA A N 1
ATOM 886 C CA . ALA A 1 117 ? 6.807 -17.721 -5.585 1.00 77.12 117 ALA A CA 1
ATOM 887 C C . ALA A 1 117 ? 5.796 -18.836 -5.257 1.00 77.12 117 ALA A C 1
ATOM 889 O O . ALA A 1 117 ? 5.981 -19.558 -4.276 1.00 77.12 117 ALA A O 1
ATOM 890 N N . ARG A 1 118 ? 4.777 -19.036 -6.107 1.00 74.56 118 ARG A N 1
ATOM 891 C CA . ARG A 1 118 ? 3.801 -20.132 -5.972 1.00 74.56 118 ARG A CA 1
ATOM 892 C C . ARG A 1 118 ? 4.465 -21.501 -6.055 1.00 74.56 118 ARG A C 1
ATOM 894 O O . ARG A 1 118 ? 4.202 -22.344 -5.203 1.00 74.56 118 ARG A O 1
ATOM 901 N N . MET A 1 119 ? 5.336 -21.717 -7.040 1.00 74.56 119 MET A N 1
ATOM 902 C CA . MET A 1 119 ? 6.034 -22.996 -7.203 1.00 74.56 119 MET A CA 1
ATOM 903 C C . MET A 1 119 ? 6.933 -23.315 -6.003 1.00 74.56 119 MET A C 1
ATOM 905 O O . MET A 1 119 ? 6.987 -24.464 -5.572 1.00 74.56 119 MET A O 1
ATOM 909 N N . ARG A 1 120 ? 7.590 -22.307 -5.407 1.00 74.38 120 ARG A N 1
ATOM 910 C CA . ARG A 1 120 ? 8.376 -22.497 -4.175 1.00 74.38 120 ARG A CA 1
ATOM 911 C C . ARG A 1 120 ? 7.522 -22.855 -2.961 1.00 74.38 120 ARG A C 1
ATOM 913 O O . ARG A 1 120 ? 7.966 -23.662 -2.158 1.00 74.38 120 ARG A O 1
ATOM 920 N N . MET A 1 121 ? 6.323 -22.286 -2.821 1.00 69.75 121 MET A N 1
ATOM 921 C CA . MET A 1 121 ? 5.418 -22.632 -1.714 1.00 69.75 121 MET A CA 1
ATOM 922 C C . MET A 1 121 ? 4.769 -24.013 -1.878 1.00 69.75 121 MET A C 1
ATOM 924 O O . MET A 1 121 ? 4.408 -24.635 -0.885 1.00 69.75 121 MET A O 1
ATOM 928 N N . GLN A 1 122 ? 4.617 -24.490 -3.116 1.00 69.62 122 GLN A N 1
ATOM 929 C CA . GLN A 1 122 ? 4.052 -25.809 -3.422 1.00 69.62 122 GLN A CA 1
ATOM 930 C C . GLN A 1 122 ? 5.088 -26.937 -3.393 1.00 69.62 122 GLN A C 1
ATOM 932 O O . GLN A 1 122 ? 4.704 -28.104 -3.363 1.00 69.62 122 GLN A O 1
ATOM 937 N N . GLN A 1 123 ? 6.389 -26.626 -3.386 1.00 64.56 123 GLN A N 1
ATOM 938 C CA . GLN A 1 123 ? 7.392 -27.644 -3.102 1.00 64.56 123 GLN A CA 1
ATOM 939 C C . GLN A 1 123 ? 7.286 -28.028 -1.622 1.00 64.56 123 GLN A C 1
ATOM 941 O O . GLN A 1 123 ? 7.532 -27.174 -0.765 1.00 64.56 123 GLN A O 1
ATOM 946 N N . PRO A 1 124 ? 6.955 -29.290 -1.285 1.00 59.94 124 PRO A N 1
ATOM 947 C CA . PRO A 1 124 ? 7.101 -29.745 0.084 1.00 59.94 124 PRO A CA 1
ATOM 948 C C . PRO A 1 124 ? 8.562 -29.522 0.471 1.00 59.94 124 PRO A C 1
ATOM 950 O O . PRO A 1 124 ? 9.465 -29.965 -0.246 1.00 59.94 124 PRO A O 1
ATOM 953 N N . MET A 1 125 ? 8.789 -28.809 1.580 1.00 57.38 125 MET A N 1
ATOM 954 C CA . MET A 1 125 ? 10.078 -28.797 2.269 1.00 57.38 125 MET A CA 1
ATOM 955 C C . MET A 1 125 ? 10.521 -30.251 2.344 1.00 57.38 125 MET A C 1
ATOM 957 O O . MET A 1 125 ? 9.893 -31.032 3.059 1.00 57.38 125 MET A O 1
ATOM 961 N N . ARG A 1 126 ? 11.508 -30.638 1.522 1.00 57.16 126 ARG A N 1
ATOM 962 C CA . ARG A 1 126 ? 11.992 -32.018 1.471 1.00 57.16 126 ARG A CA 1
ATOM 963 C C . ARG A 1 126 ? 12.260 -32.432 2.919 1.00 57.16 126 ARG A C 1
ATOM 965 O O . ARG A 1 126 ? 13.122 -31.806 3.543 1.00 57.16 126 ARG A O 1
ATOM 972 N N . PRO A 1 127 ? 11.530 -33.426 3.465 1.00 48.28 127 PRO A N 1
ATOM 973 C CA . PRO A 1 127 ? 11.839 -33.965 4.776 1.00 48.28 127 PRO A CA 1
ATOM 974 C C . PRO A 1 127 ? 13.312 -34.348 4.757 1.00 48.28 127 PRO A C 1
ATOM 976 O O . PRO A 1 127 ? 13.797 -34.869 3.747 1.00 48.28 127 PRO A O 1
ATOM 979 N N . GLY A 1 128 ? 14.023 -33.982 5.822 1.00 51.84 128 GLY A N 1
ATOM 980 C CA . GLY A 1 128 ? 15.470 -34.092 5.908 1.00 51.84 128 GLY A CA 1
ATOM 981 C C . GLY A 1 128 ? 15.988 -35.405 5.330 1.00 51.84 128 GLY A C 1
ATOM 982 O O . GLY A 1 128 ? 15.368 -36.453 5.491 1.00 51.84 128 GLY A O 1
ATOM 983 N N . ARG A 1 129 ? 17.140 -35.328 4.655 1.00 48.94 129 ARG A N 1
ATOM 984 C CA . ARG A 1 129 ? 17.955 -36.492 4.292 1.00 48.94 129 ARG A CA 1
ATOM 985 C C . ARG A 1 129 ? 17.898 -37.532 5.427 1.00 48.94 129 ARG A C 1
ATOM 987 O O . ARG A 1 129 ? 18.435 -37.257 6.502 1.00 48.94 129 ARG A O 1
ATOM 994 N N . PRO A 1 130 ? 17.264 -38.697 5.221 1.00 41.88 130 PRO A N 1
ATOM 995 C CA . PRO A 1 130 ? 17.225 -39.735 6.234 1.00 41.88 130 PRO A CA 1
ATOM 996 C C . PRO A 1 130 ? 18.628 -40.318 6.415 1.00 41.88 130 PRO A C 1
ATOM 998 O O . PRO A 1 130 ? 19.220 -40.835 5.474 1.00 41.88 130 PRO A O 1
ATOM 1001 N N . GLY A 1 131 ? 19.148 -40.207 7.635 1.00 49.12 131 GLY A N 1
ATOM 1002 C CA . GLY A 1 131 ? 20.045 -41.178 8.257 1.00 49.12 131 GLY A CA 1
ATOM 1003 C C . GLY A 1 13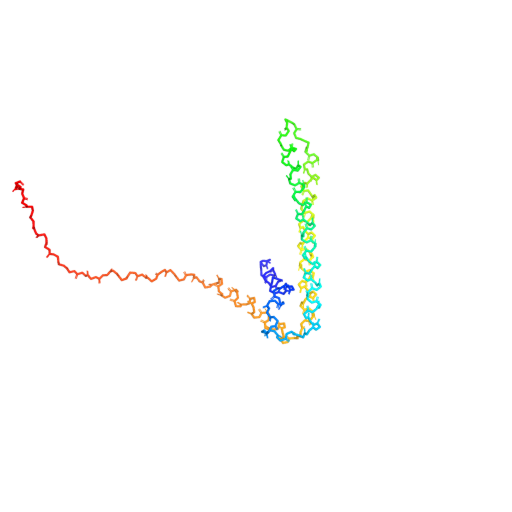1 ? 21.238 -41.696 7.447 1.00 49.12 131 GLY A C 1
ATOM 1004 O O . GLY A 1 131 ? 21.215 -42.824 6.966 1.00 49.12 131 GLY A O 1
ATOM 1005 N N . MET A 1 132 ? 22.377 -41.005 7.537 1.00 48.59 132 MET A N 1
ATOM 1006 C CA . MET A 1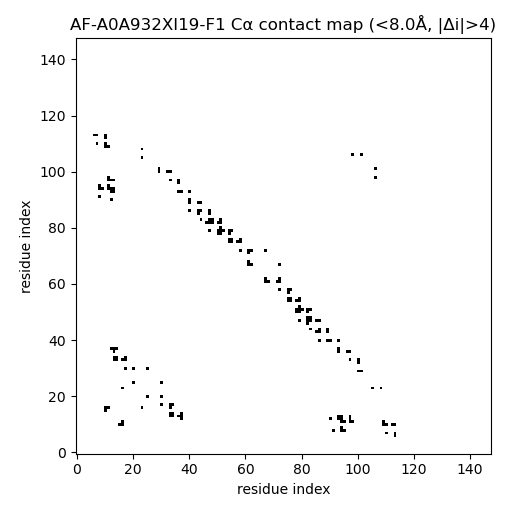 132 ? 23.663 -41.706 7.667 1.00 48.59 132 MET A CA 1
ATOM 1007 C C . MET A 1 132 ? 23.771 -42.278 9.091 1.00 48.59 132 MET A C 1
ATOM 1009 O O . MET A 1 132 ? 24.508 -41.787 9.939 1.00 48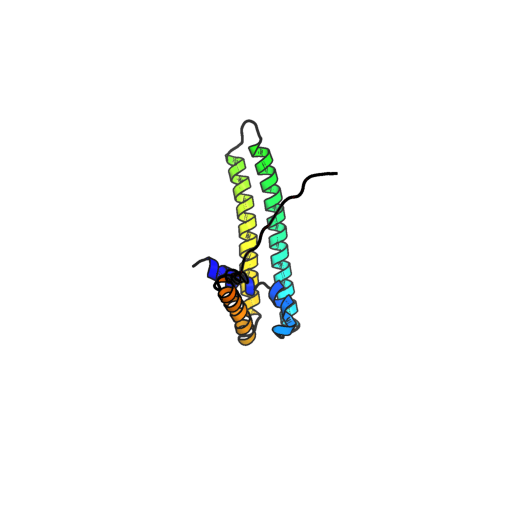.59 132 MET A O 1
ATOM 1013 N N . ARG A 1 133 ? 22.974 -43.308 9.381 1.00 54.66 133 ARG A N 1
ATOM 1014 C CA . ARG A 1 133 ? 23.165 -44.200 10.531 1.00 54.66 133 ARG A CA 1
ATOM 1015 C C . ARG A 1 133 ? 22.734 -45.605 10.130 1.00 54.66 133 ARG A C 1
ATOM 1017 O O . ARG A 1 133 ? 21.602 -46.013 10.359 1.00 54.66 133 ARG A O 1
ATOM 1024 N N . ARG A 1 134 ? 23.669 -46.340 9.530 1.00 46.69 134 ARG A N 1
ATOM 1025 C CA . ARG A 1 134 ? 23.711 -47.807 9.561 1.00 46.69 134 ARG A CA 1
ATOM 1026 C C . ARG A 1 134 ? 25.096 -48.285 9.130 1.00 46.69 134 ARG A C 1
ATOM 1028 O O . ARG A 1 134 ? 25.355 -48.509 7.958 1.00 46.69 134 ARG A O 1
ATOM 1035 N N . GLY A 1 135 ? 25.979 -48.435 10.108 1.00 42.19 135 GLY A N 1
ATOM 1036 C CA . GLY A 1 135 ? 27.002 -49.472 10.073 1.00 42.19 135 GLY A CA 1
ATOM 1037 C C . GLY A 1 135 ? 26.618 -50.498 11.140 1.00 42.19 135 GLY A C 1
ATOM 1038 O O . GLY A 1 135 ? 26.597 -50.128 12.314 1.00 42.19 135 GLY A O 1
ATOM 1039 N N . PRO A 1 136 ? 26.222 -51.730 10.784 1.00 52.69 136 PRO A N 1
ATOM 1040 C CA . PRO A 1 136 ? 26.039 -52.806 11.744 1.00 52.69 136 PRO A CA 1
ATOM 1041 C C . PRO A 1 136 ? 27.380 -53.521 11.926 1.00 52.69 136 PRO A C 1
ATOM 1043 O O . PRO A 1 136 ? 27.961 -54.005 10.959 1.00 52.69 136 PRO A O 1
ATOM 1046 N N . GLY A 1 137 ? 27.880 -53.605 13.154 1.00 49.28 137 GLY A N 1
ATOM 1047 C CA . GLY A 1 137 ? 29.098 -54.367 13.393 1.00 49.28 137 GLY A CA 1
ATOM 1048 C C . GLY A 1 137 ? 29.550 -54.364 14.841 1.00 49.28 137 GLY A C 1
ATOM 1049 O O . GLY A 1 137 ? 30.195 -53.419 15.264 1.00 49.28 137 GLY A O 1
ATOM 1050 N N . MET A 1 138 ? 29.222 -55.456 15.541 1.00 48.97 138 MET A N 1
ATOM 1051 C CA . MET A 1 138 ? 30.123 -56.191 16.444 1.00 48.97 138 MET A CA 1
ATOM 1052 C C . MET A 1 138 ? 30.791 -55.335 17.541 1.00 48.97 138 MET A C 1
ATOM 1054 O O . MET A 1 138 ? 31.757 -54.627 17.315 1.00 48.97 138 MET A O 1
ATOM 1058 N N . GLY A 1 139 ? 30.318 -55.346 18.784 1.00 54.12 139 GLY A N 1
ATOM 1059 C CA . GLY A 1 139 ? 30.425 -56.524 19.636 1.00 54.12 139 GLY A CA 1
ATOM 1060 C C . GLY A 1 139 ? 31.764 -56.522 20.379 1.00 54.12 139 GLY A C 1
ATOM 1061 O O . GLY A 1 139 ? 32.754 -56.992 19.838 1.00 54.12 139 GLY A O 1
ATOM 1062 N N . ARG A 1 140 ? 31.767 -56.004 21.616 1.00 52.12 140 ARG A N 1
ATOM 1063 C CA . ARG A 1 140 ? 32.517 -56.507 22.789 1.00 52.12 140 ARG A CA 1
ATOM 1064 C C . ARG A 1 140 ? 32.457 -55.487 23.929 1.00 52.12 140 ARG A C 1
ATOM 1066 O O . ARG A 1 140 ? 33.201 -54.516 23.955 1.00 52.12 140 ARG A O 1
ATOM 1073 N N . MET A 1 141 ? 31.615 -55.769 24.921 1.00 51.50 141 MET A N 1
ATOM 1074 C CA . MET A 1 141 ? 32.037 -55.561 26.310 1.00 51.50 141 MET A CA 1
ATOM 1075 C C . MET A 1 141 ? 33.172 -56.567 26.593 1.00 51.50 141 MET A C 1
ATOM 1077 O O . MET A 1 141 ? 33.149 -57.661 26.016 1.00 51.50 141 MET A O 1
ATOM 1081 N N . PRO A 1 142 ? 34.155 -56.251 27.457 1.00 57.72 142 PRO A N 1
ATOM 1082 C CA . PRO A 1 142 ? 33.928 -56.596 28.859 1.00 57.72 142 PRO A CA 1
ATOM 1083 C C . PRO A 1 142 ? 34.626 -55.728 29.926 1.00 57.72 142 PRO A C 1
ATOM 1085 O O . PRO A 1 142 ? 35.737 -55.241 29.764 1.00 57.72 142 PRO A O 1
ATOM 1088 N N . ARG A 1 143 ? 33.967 -55.786 31.090 1.00 52.34 143 ARG A N 1
ATOM 1089 C CA . ARG A 1 143 ? 34.486 -55.912 32.461 1.00 52.34 143 ARG A CA 1
ATOM 1090 C C .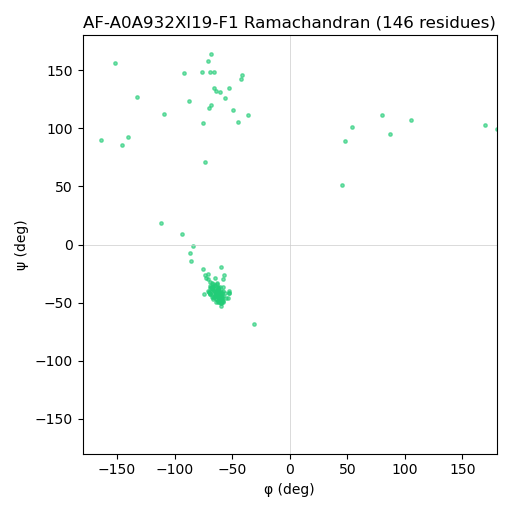 ARG A 1 143 ? 35.022 -54.682 33.197 1.00 52.34 143 ARG A C 1
ATOM 1092 O O . ARG A 1 143 ? 36.123 -54.193 32.988 1.00 52.34 143 ARG A O 1
ATOM 1099 N N . MET A 1 144 ? 34.225 -54.343 34.210 1.00 54.41 144 MET A N 1
ATOM 1100 C CA . MET A 1 144 ? 34.615 -53.728 35.472 1.00 54.41 144 MET A CA 1
ATOM 1101 C C . MET A 1 144 ? 35.903 -54.317 36.064 1.00 54.41 144 MET A C 1
ATOM 1103 O O . MET A 1 144 ? 36.111 -55.534 36.055 1.00 54.41 144 MET A O 1
ATOM 1107 N N . ARG A 1 145 ? 36.665 -53.445 36.725 1.00 52.31 145 ARG A N 1
ATOM 1108 C CA . ARG A 1 145 ? 37.516 -53.774 37.871 1.00 52.31 145 ARG A CA 1
ATOM 1109 C C . ARG A 1 145 ? 37.268 -52.727 38.969 1.00 52.31 145 ARG A C 1
ATOM 1111 O O . ARG A 1 145 ? 37.351 -51.542 38.657 1.00 52.31 145 ARG A O 1
ATOM 1118 N N . PRO A 1 146 ? 36.953 -53.127 40.211 1.00 58.06 146 PRO A N 1
ATOM 1119 C CA . PRO A 1 146 ? 36.939 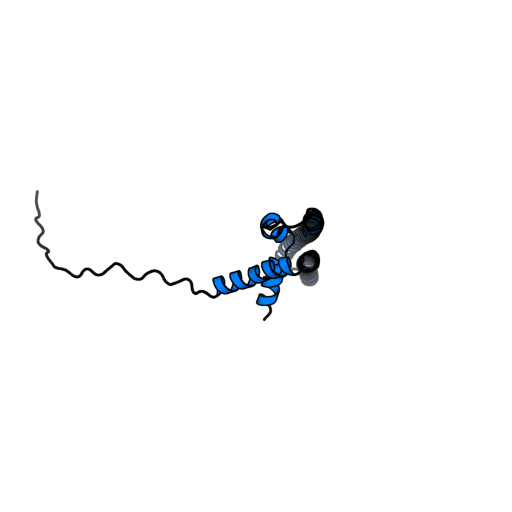-52.231 41.361 1.00 58.06 146 PRO A CA 1
ATOM 1120 C C . PRO A 1 146 ? 38.300 -52.230 42.082 1.00 58.06 146 PRO A C 1
ATOM 1122 O O . PRO A 1 146 ? 38.950 -53.272 42.162 1.00 58.06 146 PRO A O 1
ATOM 1125 N N . GLY A 1 147 ? 38.670 -51.078 42.652 1.00 53.06 147 GLY A N 1
ATOM 1126 C CA . GLY A 1 147 ? 39.670 -50.945 43.722 1.00 53.06 147 GLY A CA 1
ATOM 1127 C C . GLY A 1 147 ? 41.030 -50.375 43.305 1.00 53.06 147 GLY A C 1
ATOM 1128 O O . GLY A 1 147 ? 41.825 -51.073 42.678 1.00 53.06 147 GLY A O 1
ATOM 1129 N N . LEU A 1 148 ? 41.307 -49.124 43.685 1.00 43.16 148 LEU A N 1
ATOM 1130 C CA . LEU A 1 148 ? 42.085 -48.737 44.876 1.00 43.16 148 LEU A CA 1
ATOM 1131 C C . LEU A 1 148 ? 41.906 -47.234 45.127 1.00 43.16 148 LEU A C 1
ATOM 1133 O O . LEU A 1 148 ? 41.890 -46.482 44.128 1.00 43.16 148 LEU A O 1
#